Protein AF-A0A7X9EFR5-F1 (afdb_monomer)

Nearest PDB structures (foldseek):
  6dkm-assembly1_A  TM=8.939E-01  e=4.462E+00  synthetic construct
  6zke-assembly1_K  TM=6.931E-01  e=6.057E+00  Ovis aries
  8oir-assembly1_Aa  TM=6.270E-01  e=7.734E+00  Homo sapiens
  7zdp-assembly1_K  TM=6.745E-01  e=8.739E+00  Ovis aries

pLDDT: mean 78.19, std 19.86, range [37.34, 97.62]

Radius of gyration: 16.64 Å; Cα contacts (8 Å, |Δi|>4): 26; chains: 1; bounding box: 38×34×48 Å

Structure (mmCIF, N/CA/C/O backbone):
data_AF-A0A7X9EFR5-F1
#
_entry.id   AF-A0A7X9EFR5-F1
#
loop_
_atom_site.group_PDB
_atom_site.id
_atom_site.type_symbol
_atom_site.label_atom_id
_atom_site.label_alt_id
_atom_site.label_comp_id
_atom_site.label_asym_id
_atom_site.label_entity_id
_atom_site.label_seq_id
_atom_site.pdbx_PDB_ins_code
_atom_site.Cartn_x
_atom_site.Cartn_y
_atom_site.Cartn_z
_atom_site.occupancy
_atom_site.B_iso_or_equiv
_atom_site.auth_seq_id
_atom_site.auth_comp_id
_atom_site.auth_asym_id
_atom_site.auth_atom_id
_atom_site.pdbx_PDB_model_num
ATOM 1 N N . MET A 1 1 ? -0.002 -21.359 -8.359 1.00 39.03 1 MET A N 1
ATOM 2 C CA . MET A 1 1 ? -0.359 -20.374 -9.410 1.00 39.03 1 MET A CA 1
ATOM 3 C C . MET A 1 1 ? 0.636 -19.220 -9.358 1.00 39.03 1 MET A C 1
ATOM 5 O O . MET A 1 1 ? 0.913 -18.741 -8.268 1.00 39.03 1 MET A O 1
ATOM 9 N N . LYS A 1 2 ? 1.239 -18.818 -10.487 1.00 42.47 2 LYS A N 1
ATOM 10 C CA . LYS A 1 2 ? 2.204 -17.703 -10.535 1.00 42.47 2 LYS A CA 1
ATOM 11 C C . LYS A 1 2 ? 1.435 -16.379 -10.434 1.00 42.47 2 LYS A C 1
ATOM 13 O O . LYS A 1 2 ? 0.828 -15.977 -11.421 1.00 42.47 2 LYS A O 1
ATOM 18 N N . LYS A 1 3 ? 1.449 -15.710 -9.273 1.00 46.94 3 LYS A N 1
ATOM 19 C CA . LYS A 1 3 ? 0.978 -14.319 -9.170 1.00 46.94 3 LYS A CA 1
ATOM 20 C C . LYS A 1 3 ? 1.871 -13.452 -10.062 1.00 46.94 3 LYS A C 1
ATOM 22 O O . LYS A 1 3 ? 3.066 -13.307 -9.813 1.00 46.94 3 LYS A O 1
ATOM 27 N N . THR A 1 4 ? 1.322 -12.942 -11.156 1.00 51.16 4 THR A N 1
ATOM 28 C CA . THR A 1 4 ? 2.010 -11.991 -12.034 1.00 51.16 4 THR A CA 1
ATOM 29 C C . THR A 1 4 ? 2.181 -10.668 -11.292 1.00 51.16 4 THR A C 1
ATOM 31 O O . THR A 1 4 ? 1.221 -10.215 -10.681 1.00 51.16 4 THR A O 1
ATOM 34 N N . LYS A 1 5 ? 3.353 -10.016 -11.368 1.00 58.66 5 LYS A N 1
ATOM 35 C CA . LYS A 1 5 ? 3.636 -8.738 -10.668 1.00 58.66 5 LYS A CA 1
ATOM 36 C C . LYS A 1 5 ? 2.532 -7.675 -10.819 1.00 58.66 5 LYS A C 1
ATOM 38 O O . LYS A 1 5 ? 2.268 -6.955 -9.869 1.00 58.66 5 LYS A O 1
ATOM 43 N N . LYS A 1 6 ? 1.855 -7.633 -11.974 1.00 58.22 6 LYS A N 1
ATOM 44 C CA . LYS A 1 6 ? 0.705 -6.750 -12.239 1.00 58.22 6 LYS A CA 1
ATOM 45 C C . LYS A 1 6 ? -0.459 -6.956 -11.260 1.00 58.22 6 LYS A C 1
ATOM 47 O O . LYS A 1 6 ? -0.988 -5.986 -10.740 1.00 58.22 6 LYS A O 1
ATOM 52 N N . ALA A 1 7 ? -0.783 -8.214 -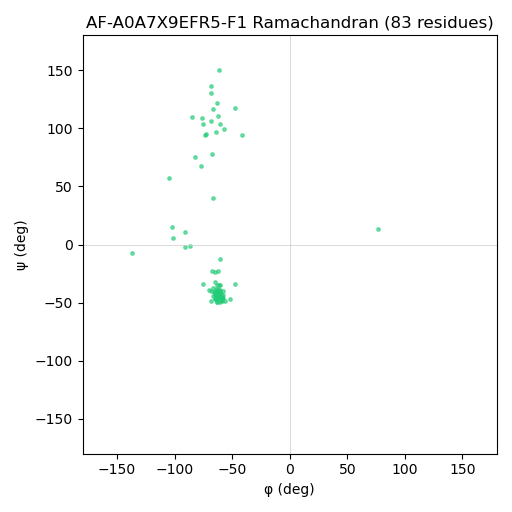10.959 1.00 65.12 7 ALA A N 1
ATOM 53 C CA . ALA A 1 7 ? -1.823 -8.558 -9.993 1.00 65.12 7 ALA A CA 1
ATOM 54 C C . ALA A 1 7 ? -1.442 -8.107 -8.574 1.00 65.12 7 ALA A C 1
ATOM 56 O O . ALA A 1 7 ? -2.308 -7.703 -7.819 1.00 65.12 7 ALA A O 1
ATOM 57 N N . GLY A 1 8 ? -0.149 -8.105 -8.224 1.00 88.25 8 GLY A N 1
ATOM 58 C CA . GLY A 1 8 ? 0.305 -7.652 -6.906 1.00 88.25 8 GLY A CA 1
ATOM 59 C C . GLY A 1 8 ? 0.139 -6.147 -6.679 1.00 88.25 8 GLY A C 1
ATOM 60 O O . GLY A 1 8 ? -0.260 -5.750 -5.591 1.00 88.25 8 GLY A O 1
ATOM 61 N N . PHE A 1 9 ? 0.415 -5.317 -7.689 1.00 91.44 9 PHE A N 1
ATOM 62 C CA . PHE A 1 9 ? 0.248 -3.864 -7.576 1.00 91.44 9 PHE A CA 1
ATOM 63 C C . PHE A 1 9 ? -1.231 -3.474 -7.474 1.00 91.44 9 PHE A C 1
ATOM 65 O O . PHE A 1 9 ? -1.606 -2.734 -6.572 1.00 91.44 9 PHE A O 1
ATOM 72 N N . GLU A 1 10 ? -2.074 -4.003 -8.367 1.00 92.69 10 GLU A N 1
ATOM 73 C CA . GLU A 1 10 ? -3.514 -3.713 -8.370 1.00 92.69 10 GLU A CA 1
ATOM 74 C C . GLU A 1 10 ? -4.204 -4.226 -7.093 1.00 92.69 10 GLU A C 1
ATOM 76 O O . GLU A 1 10 ? -5.037 -3.520 -6.532 1.00 92.69 10 GLU A O 1
ATOM 81 N N . GLU A 1 11 ? -3.812 -5.400 -6.574 1.00 94.06 11 GLU A N 1
ATOM 82 C CA . GLU A 1 11 ? -4.289 -5.912 -5.277 1.00 94.06 11 GLU A CA 1
ATOM 83 C C . GLU A 1 11 ? -3.951 -4.948 -4.124 1.00 94.06 11 GLU A C 1
ATOM 85 O O . GLU A 1 11 ? -4.826 -4.614 -3.329 1.00 94.06 11 GLU A O 1
ATOM 90 N N . LYS A 1 12 ? -2.702 -4.467 -4.049 1.00 93.81 12 LYS A N 1
ATOM 91 C CA . LYS A 1 12 ? -2.264 -3.516 -3.011 1.00 93.81 12 LYS A CA 1
ATOM 92 C C . LYS A 1 12 ? -2.936 -2.152 -3.135 1.00 93.81 12 LYS A C 1
ATOM 94 O O . LYS A 1 12 ? -3.225 -1.527 -2.119 1.00 93.81 12 LYS A O 1
ATOM 99 N N . LEU A 1 13 ? -3.154 -1.678 -4.362 1.00 95.62 13 LEU A N 1
ATOM 100 C CA . LEU A 1 13 ? -3.840 -0.413 -4.610 1.00 95.62 13 LEU A CA 1
ATO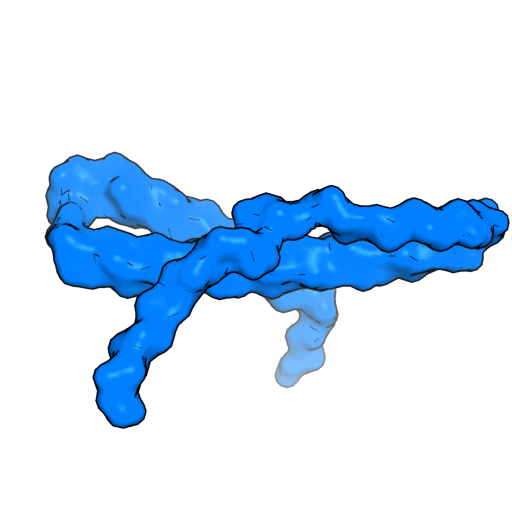M 101 C C . LEU A 1 13 ? -5.285 -0.489 -4.119 1.00 95.62 13 LEU A C 1
ATOM 103 O O . LEU A 1 13 ? -5.712 0.375 -3.361 1.00 95.62 13 LEU A O 1
ATOM 107 N N . LYS A 1 14 ? -5.987 -1.572 -4.460 1.00 96.50 14 LYS A N 1
ATOM 108 C CA . LYS A 1 14 ? -7.342 -1.820 -3.971 1.00 96.50 14 LYS A CA 1
ATOM 109 C C . LYS A 1 14 ? -7.395 -1.900 -2.444 1.00 96.50 14 LYS A C 1
ATOM 111 O O . LYS A 1 14 ? -8.282 -1.335 -1.819 1.00 96.50 14 LYS A O 1
ATOM 116 N N . GLU A 1 15 ? -6.430 -2.574 -1.823 1.00 96.06 15 GLU A N 1
ATOM 117 C CA . GLU A 1 15 ? -6.347 -2.646 -0.362 1.00 96.06 15 GLU A CA 1
ATOM 118 C C . GLU A 1 15 ? -6.144 -1.263 0.281 1.00 96.06 15 GLU A C 1
ATOM 120 O O . GLU A 1 15 ? -6.725 -0.983 1.329 1.00 96.06 15 GLU A O 1
ATOM 125 N N . LEU A 1 16 ? -5.349 -0.385 -0.341 1.00 96.75 16 LEU A N 1
ATOM 126 C CA . LEU A 1 16 ? -5.169 0.993 0.117 1.00 96.75 16 LEU A CA 1
ATOM 127 C C . LEU A 1 16 ? -6.463 1.814 -0.007 1.00 96.75 16 LEU A C 1
ATOM 129 O O . LEU A 1 16 ? -6.784 2.569 0.910 1.00 96.75 16 LEU A O 1
ATOM 133 N N . GLU A 1 17 ? -7.210 1.650 -1.100 1.00 97.31 17 GLU A N 1
ATOM 134 C CA . GLU A 1 17 ? -8.525 2.277 -1.295 1.00 97.31 17 GLU A CA 1
ATOM 135 C C . GLU A 1 17 ? -9.515 1.828 -0.209 1.00 97.31 17 GLU A C 1
ATOM 137 O O . GLU A 1 17 ? -10.111 2.665 0.464 1.00 97.31 17 GLU A O 1
ATOM 142 N N . GLU A 1 18 ? -9.602 0.522 0.059 1.00 97.62 18 GLU A N 1
ATOM 143 C CA . GLU A 1 18 ? -10.458 -0.030 1.120 1.00 97.62 18 GLU A CA 1
ATOM 144 C C . GLU A 1 18 ? -10.069 0.477 2.521 1.00 97.62 18 GLU A C 1
ATOM 146 O O . GLU A 1 18 ? -10.924 0.643 3.392 1.00 97.62 18 GLU A O 1
ATOM 151 N N . ILE A 1 19 ? -8.776 0.701 2.779 1.00 97.12 19 ILE A N 1
ATOM 152 C CA . ILE A 1 19 ? -8.306 1.307 4.035 1.00 97.12 19 ILE A CA 1
ATOM 153 C C . ILE A 1 19 ? -8.766 2.762 4.135 1.00 97.12 19 ILE A C 1
ATOM 155 O O . ILE A 1 19 ? -9.234 3.171 5.197 1.00 97.12 19 ILE A O 1
ATOM 159 N N . ALA A 1 20 ? -8.644 3.534 3.053 1.00 96.38 20 ALA A N 1
ATOM 160 C CA . ALA A 1 20 ? -9.070 4.929 3.020 1.00 96.38 20 ALA A CA 1
ATOM 161 C C . ALA A 1 20 ? -10.586 5.064 3.230 1.00 96.38 20 ALA A C 1
ATOM 163 O O . ALA A 1 20 ? -11.020 5.935 3.981 1.00 96.38 20 ALA A O 1
ATOM 164 N N . GLU A 1 21 ? -11.380 4.170 2.636 1.00 97.19 21 GLU A N 1
ATOM 165 C CA . GLU A 1 21 ? -12.826 4.099 2.862 1.00 97.19 21 GLU A CA 1
ATOM 166 C C . GLU A 1 21 ? -13.154 3.831 4.337 1.00 97.19 21 GLU A C 1
ATOM 168 O O . GLU A 1 21 ? -13.911 4.591 4.938 1.00 97.19 21 GLU A O 1
ATOM 173 N N . LYS A 1 22 ? -12.520 2.821 4.949 1.00 96.00 22 LYS A N 1
ATOM 174 C CA . LYS A 1 22 ? -12.734 2.465 6.366 1.00 96.00 22 LYS A CA 1
ATOM 175 C C . LYS A 1 22 ? -12.319 3.565 7.339 1.00 96.00 22 LYS A C 1
ATOM 177 O O . LYS A 1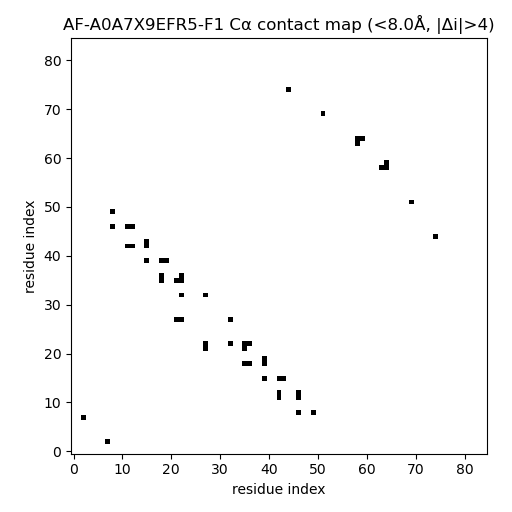 22 ? -12.938 3.722 8.386 1.00 96.00 22 LYS A O 1
ATOM 182 N N . LEU A 1 23 ? -11.267 4.320 7.021 1.00 95.94 23 LEU A N 1
ATOM 183 C CA . LEU A 1 23 ? -10.845 5.478 7.816 1.00 95.94 23 LEU A CA 1
ATOM 184 C C . LEU A 1 23 ? -11.848 6.635 7.756 1.00 95.94 23 LEU A C 1
ATOM 186 O O . LEU A 1 23 ? -11.857 7.475 8.651 1.00 95.94 23 LEU A O 1
ATOM 190 N N . ASN A 1 24 ? -12.672 6.691 6.710 1.00 93.88 24 ASN A N 1
ATOM 191 C CA . ASN A 1 24 ? -13.688 7.722 6.533 1.00 93.88 24 ASN A CA 1
ATOM 192 C C . ASN A 1 24 ? -15.051 7.321 7.129 1.00 93.88 24 ASN A C 1
ATOM 194 O O . ASN A 1 24 ? -16.001 8.104 7.083 1.00 93.88 24 ASN A O 1
ATOM 198 N N . GLU A 1 25 ? -15.171 6.107 7.675 1.00 95.50 25 GLU A N 1
ATOM 199 C CA . GLU A 1 25 ? -16.372 5.674 8.381 1.00 95.50 25 GLU A CA 1
ATOM 200 C C . GLU A 1 25 ? -16.518 6.453 9.703 1.00 95.50 25 GLU A C 1
ATOM 202 O O . GLU A 1 25 ? -15.571 6.514 10.491 1.00 95.50 25 GLU A O 1
ATOM 207 N N . PRO A 1 26 ? -17.700 7.027 9.993 1.00 91.69 26 PRO A N 1
ATOM 208 C CA . PRO A 1 26 ? -17.905 7.881 11.167 1.00 91.69 26 PRO A CA 1
ATOM 209 C C . PRO A 1 26 ? -17.744 7.143 12.504 1.00 91.69 26 PRO A C 1
ATOM 211 O O . PRO A 1 26 ? -17.437 7.776 13.512 1.00 91.69 26 PRO A O 1
ATOM 214 N N . ASP A 1 27 ? -17.922 5.820 12.506 1.00 93.94 27 ASP A N 1
ATOM 215 C CA . ASP A 1 27 ? -17.883 4.974 13.702 1.00 93.94 27 ASP A CA 1
ATOM 216 C C . ASP A 1 27 ? -16.563 4.194 13.840 1.00 93.94 27 ASP A C 1
ATOM 218 O O . ASP A 1 27 ? -16.487 3.238 14.615 1.00 93.94 27 ASP A O 1
ATOM 222 N N . CYS A 1 28 ? -15.514 4.563 13.093 1.00 93.62 28 CYS A N 1
ATOM 223 C CA . CYS A 1 28 ? -14.220 3.888 13.170 1.00 93.62 28 CYS A CA 1
ATOM 224 C C . CYS A 1 28 ? -13.565 4.128 14.548 1.00 93.62 28 CYS A C 1
ATOM 226 O O . CYS A 1 28 ? -13.242 5.274 14.877 1.00 93.62 28 CYS A O 1
ATOM 228 N N . PRO A 1 29 ? -13.329 3.085 15.373 1.00 96.19 29 PRO A N 1
ATOM 229 C CA . PRO A 1 29 ? -12.684 3.258 16.675 1.00 96.19 29 PRO A CA 1
ATOM 230 C C . PRO A 1 29 ? -11.270 3.836 16.534 1.00 96.19 29 PRO A C 1
ATOM 232 O O . PRO A 1 29 ? -10.582 3.558 15.548 1.00 96.19 29 PRO A O 1
ATOM 235 N N . LEU A 1 30 ? -10.802 4.597 17.528 1.00 92.94 30 LEU A N 1
ATOM 236 C CA . LEU A 1 30 ? -9.496 5.270 17.478 1.00 92.94 30 LEU A CA 1
ATOM 237 C C . LEU A 1 30 ? -8.342 4.280 17.284 1.00 92.94 30 LEU A C 1
ATOM 239 O O . LEU A 1 30 ? -7.517 4.458 16.391 1.00 92.94 30 LEU A O 1
ATOM 243 N N . GLU A 1 31 ? -8.305 3.210 18.076 1.00 93.62 31 GLU A N 1
ATOM 244 C CA . GLU A 1 31 ? -7.288 2.162 17.972 1.00 93.62 31 GLU A CA 1
ATOM 245 C C . GLU A 1 31 ? -7.299 1.541 16.573 1.00 93.62 31 GLU A C 1
ATOM 247 O O . GLU A 1 31 ? -6.247 1.321 15.971 1.00 93.62 31 GLU A O 1
ATOM 252 N N . LYS A 1 32 ? -8.496 1.339 16.008 1.00 93.69 32 LYS A N 1
ATOM 253 C CA . LYS A 1 32 ? -8.631 0.785 14.664 1.00 93.69 32 LYS A CA 1
ATOM 254 C C . LYS A 1 32 ? -8.166 1.759 13.586 1.00 93.69 32 LYS A C 1
ATOM 256 O O . LYS A 1 32 ? -7.520 1.341 12.627 1.00 93.69 32 LYS A O 1
ATOM 261 N N . SER A 1 33 ? -8.465 3.041 13.759 1.00 94.25 33 SER A N 1
ATOM 262 C CA . SER A 1 33 ? -8.009 4.116 12.881 1.00 94.25 33 SER A CA 1
ATOM 263 C C . SER A 1 33 ? -6.484 4.200 12.851 1.00 94.25 33 SER A C 1
ATOM 265 O O . SER A 1 33 ? -5.904 4.349 11.780 1.00 94.25 33 SER A O 1
ATOM 267 N N . LEU A 1 34 ? -5.817 4.028 13.997 1.00 95.44 34 LEU A N 1
ATOM 268 C CA . LEU A 1 34 ? -4.353 4.013 14.072 1.00 95.44 34 LEU A CA 1
ATOM 269 C C . LEU A 1 34 ? -3.748 2.817 13.321 1.00 95.44 34 LEU A C 1
ATOM 271 O O . LEU A 1 34 ? -2.847 3.011 12.506 1.00 95.44 34 LEU A O 1
ATOM 275 N N . GLU A 1 35 ? -4.283 1.607 13.521 1.00 95.31 35 GLU A N 1
ATOM 276 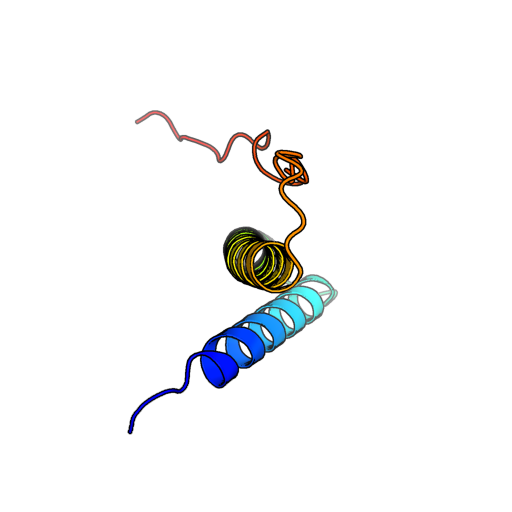C CA . GLU A 1 35 ? -3.851 0.413 12.775 1.00 95.31 35 GLU A CA 1
ATOM 277 C C . GLU A 1 35 ? -4.032 0.581 11.257 1.00 95.31 35 GLU A C 1
ATOM 279 O O . GLU A 1 35 ? -3.150 0.246 10.462 1.00 95.31 35 GLU A O 1
ATOM 284 N N . LEU A 1 36 ? -5.201 1.082 10.842 1.00 96.12 36 LEU A N 1
ATOM 285 C CA . LEU A 1 36 ? -5.530 1.311 9.437 1.00 96.12 36 LEU A CA 1
ATOM 286 C C . LEU A 1 36 ? -4.622 2.378 8.824 1.00 96.12 36 LEU A C 1
ATOM 288 O O . LEU A 1 36 ? -4.137 2.191 7.709 1.00 96.12 36 LEU A O 1
ATOM 292 N N . PHE A 1 37 ? -4.344 3.456 9.555 1.00 93.38 37 PHE A N 1
ATOM 293 C CA . PHE A 1 37 ? -3.450 4.518 9.113 1.00 93.38 37 PHE A CA 1
ATOM 294 C C . PHE A 1 37 ? -2.019 4.012 8.916 1.00 93.38 37 PHE A C 1
ATOM 296 O O . PHE A 1 37 ? -1.445 4.214 7.847 1.00 93.38 37 PHE A O 1
ATOM 303 N N . GLU A 1 38 ? -1.454 3.296 9.893 1.00 94.06 38 GLU A N 1
ATOM 304 C CA . GLU A 1 38 ? -0.107 2.725 9.778 1.00 94.06 38 GLU A CA 1
ATOM 305 C C . GLU A 1 38 ? -0.007 1.781 8.572 1.00 94.06 38 GLU A C 1
ATOM 307 O O . GLU A 1 38 ? 0.915 1.877 7.751 1.00 94.06 38 GLU A O 1
ATOM 312 N N . LYS A 1 39 ? -1.003 0.905 8.409 1.00 93.19 39 LYS A N 1
ATOM 313 C CA . LYS A 1 39 ? -1.082 -0.003 7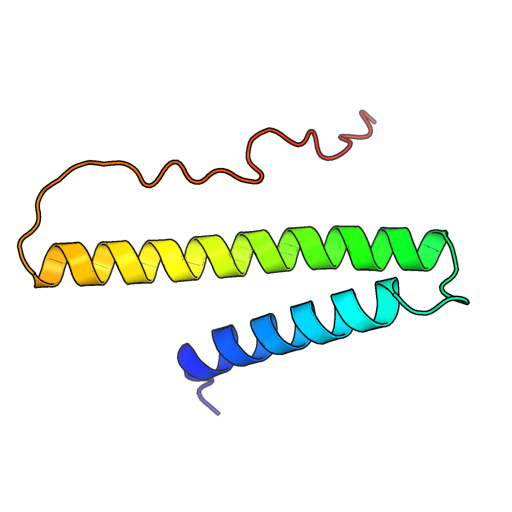.266 1.00 93.19 39 LYS A CA 1
ATOM 314 C C . LYS A 1 39 ? -1.194 0.753 5.939 1.00 93.19 39 LYS A C 1
ATOM 316 O O . LYS A 1 39 ? -0.498 0.403 4.983 1.00 93.19 39 LYS A O 1
ATOM 321 N N . GLY A 1 40 ? -2.028 1.789 5.880 1.00 94.69 40 GLY A N 1
ATOM 322 C CA . GLY A 1 40 ? -2.217 2.632 4.701 1.00 94.69 40 GLY A CA 1
ATOM 323 C C . GLY A 1 40 ? -0.939 3.370 4.300 1.00 94.69 40 GLY A C 1
ATOM 324 O O . GLY A 1 40 ? -0.559 3.354 3.129 1.00 94.69 40 GLY A O 1
ATOM 325 N N . VAL A 1 41 ? -0.210 3.934 5.267 1.00 92.12 41 VAL A N 1
ATOM 326 C CA . VAL A 1 41 ? 1.092 4.581 5.030 1.00 92.12 41 VAL A CA 1
ATOM 327 C C . VAL A 1 41 ? 2.100 3.579 4.468 1.00 92.12 41 VAL A C 1
ATOM 329 O O . VAL A 1 41 ? 2.772 3.868 3.476 1.00 92.12 41 VAL A O 1
ATOM 332 N N . ASN A 1 42 ? 2.183 2.381 5.049 1.00 89.31 42 ASN A N 1
ATOM 333 C CA . ASN A 1 42 ? 3.088 1.338 4.572 1.00 89.31 42 ASN A CA 1
ATOM 334 C C . ASN A 1 42 ? 2.751 0.874 3.144 1.00 89.31 42 ASN A C 1
ATOM 336 O O . ASN A 1 42 ? 3.655 0.745 2.316 1.00 89.31 42 ASN A O 1
ATOM 340 N N . LEU A 1 43 ? 1.469 0.666 2.826 1.00 92.81 43 LEU A N 1
ATOM 341 C CA . LEU A 1 43 ? 1.021 0.312 1.473 1.00 92.81 43 LEU A CA 1
ATOM 342 C C . LEU A 1 43 ? 1.313 1.425 0.462 1.00 92.81 43 LEU A C 1
ATOM 344 O O . LEU A 1 43 ? 1.846 1.147 -0.612 1.00 92.81 43 LEU A O 1
ATOM 348 N N . SER A 1 44 ? 1.037 2.679 0.824 1.00 89.75 44 SER A N 1
ATOM 349 C CA . SER A 1 44 ? 1.316 3.847 -0.015 1.00 89.75 44 SER A CA 1
ATOM 350 C C . SER A 1 44 ? 2.805 3.958 -0.363 1.00 89.75 44 SER A C 1
ATOM 352 O O . SER A 1 44 ? 3.163 4.098 -1.535 1.00 89.75 44 SER A O 1
ATOM 354 N N . ARG A 1 45 ? 3.698 3.768 0.623 1.00 88.25 45 ARG A N 1
ATOM 355 C CA . ARG A 1 45 ? 5.156 3.733 0.399 1.00 88.25 45 ARG A CA 1
ATOM 356 C C . ARG A 1 45 ? 5.566 2.623 -0.571 1.00 88.25 45 ARG A C 1
ATOM 358 O O . ARG A 1 45 ? 6.358 2.870 -1.478 1.00 88.25 45 ARG A O 1
ATOM 365 N N . GLN A 1 46 ? 5.021 1.416 -0.415 1.00 86.88 46 GLN A N 1
ATOM 366 C CA . GLN A 1 46 ? 5.327 0.298 -1.316 1.00 86.88 46 GLN A CA 1
ATOM 367 C C . GLN A 1 46 ? 4.865 0.569 -2.752 1.00 86.88 46 GLN A C 1
ATOM 369 O O . GLN A 1 46 ? 5.633 0.363 -3.692 1.00 86.88 46 GLN A O 1
ATOM 374 N N . LEU A 1 47 ? 3.633 1.054 -2.929 1.00 91.12 47 LEU A N 1
ATOM 375 C CA . LEU A 1 47 ? 3.085 1.400 -4.243 1.00 91.12 47 LEU A CA 1
ATOM 376 C C . LEU A 1 47 ? 3.924 2.490 -4.920 1.00 91.12 47 LEU A C 1
ATOM 378 O O . LEU A 1 47 ? 4.243 2.377 -6.104 1.00 91.12 47 LEU A O 1
ATOM 382 N N . HIS A 1 48 ? 4.347 3.503 -4.162 1.00 87.44 48 HIS A N 1
ATOM 383 C CA . HIS A 1 48 ? 5.217 4.562 -4.664 1.00 87.44 48 HIS A CA 1
ATOM 384 C C . HIS A 1 48 ? 6.583 4.020 -5.122 1.00 87.44 48 HIS A C 1
ATOM 386 O O . HIS A 1 48 ? 7.036 4.331 -6.225 1.00 87.44 48 HIS A O 1
ATOM 392 N N . GLN A 1 49 ? 7.214 3.144 -4.333 1.00 86.19 49 GLN A N 1
ATOM 393 C CA . GLN A 1 49 ? 8.474 2.490 -4.707 1.00 86.19 49 GLN A CA 1
ATOM 394 C C . GLN A 1 49 ? 8.338 1.644 -5.980 1.00 86.19 49 GLN A C 1
ATOM 396 O O . GLN A 1 49 ? 9.181 1.734 -6.876 1.00 86.19 49 GLN A O 1
ATOM 401 N N . GLU A 1 50 ? 7.278 0.838 -6.091 1.00 87.75 50 GLU A N 1
ATOM 402 C CA . GLU A 1 50 ? 7.011 0.029 -7.285 1.00 87.75 50 GLU A CA 1
ATOM 403 C C . GLU A 1 50 ? 6.792 0.908 -8.526 1.00 87.75 50 GLU A C 1
ATOM 405 O O . GLU A 1 50 ? 7.346 0.629 -9.597 1.00 87.75 50 GLU A O 1
ATOM 410 N N . LEU A 1 51 ? 6.055 2.014 -8.378 1.00 89.25 51 LEU A N 1
ATOM 411 C CA . LEU A 1 51 ? 5.834 2.980 -9.450 1.00 89.25 51 LEU A CA 1
ATOM 412 C C . LEU A 1 51 ? 7.141 3.662 -9.872 1.00 89.25 51 LEU A C 1
ATOM 414 O O . LEU A 1 51 ? 7.411 3.774 -11.068 1.00 89.25 51 LEU A O 1
ATOM 418 N N . ASN A 1 52 ? 7.990 4.065 -8.925 1.00 84.69 52 ASN A N 1
ATOM 419 C CA . ASN A 1 52 ? 9.286 4.676 -9.226 1.00 84.69 52 ASN A CA 1
ATOM 420 C C . ASN A 1 52 ? 10.216 3.708 -9.961 1.00 84.69 52 ASN A C 1
ATOM 422 O O . ASN A 1 52 ? 10.857 4.091 -10.939 1.00 84.69 52 ASN A O 1
ATOM 426 N N . GLN A 1 53 ? 10.235 2.430 -9.578 1.00 85.31 53 GLN A N 1
ATOM 427 C CA . GLN A 1 53 ? 10.969 1.404 -10.324 1.00 85.31 53 GLN A CA 1
ATOM 428 C C . GLN A 1 53 ? 10.449 1.256 -11.761 1.00 85.31 53 GLN A C 1
ATOM 430 O O . GLN A 1 53 ? 11.246 1.118 -12.695 1.00 85.31 53 GLN A O 1
ATOM 435 N N . ALA A 1 54 ? 9.129 1.309 -11.960 1.00 87.56 54 ALA A N 1
ATOM 436 C CA . ALA A 1 54 ? 8.533 1.285 -13.292 1.00 87.56 54 ALA A CA 1
ATOM 437 C C . ALA A 1 54 ? 8.920 2.529 -14.111 1.00 87.56 54 ALA A C 1
ATOM 439 O O . ALA A 1 54 ? 9.376 2.379 -15.247 1.00 87.56 54 ALA A O 1
ATOM 440 N N . LYS A 1 55 ? 8.836 3.733 -13.523 1.00 85.38 55 LYS A N 1
ATOM 441 C CA . LYS A 1 55 ? 9.268 5.001 -14.139 1.00 85.38 55 LYS A CA 1
ATOM 442 C C . LYS A 1 55 ? 10.738 4.934 -14.574 1.00 85.38 55 LYS A C 1
ATOM 444 O O . LYS A 1 55 ? 11.047 5.221 -15.727 1.00 85.38 55 LYS A O 1
ATOM 449 N N . LEU A 1 56 ? 11.637 4.476 -13.698 1.00 86.94 56 LEU A N 1
ATOM 450 C CA . LEU A 1 56 ? 13.065 4.310 -14.007 1.00 86.94 56 LEU A CA 1
ATOM 451 C C . LEU A 1 56 ? 13.302 3.334 -15.161 1.00 86.94 56 LEU A C 1
ATOM 453 O O . LEU A 1 56 ? 14.170 3.557 -16.004 1.00 86.94 56 LEU A O 1
ATOM 457 N N . ARG A 1 57 ? 12.536 2.240 -15.217 1.00 86.94 57 ARG A N 1
ATOM 458 C CA . ARG A 1 57 ? 12.626 1.287 -16.324 1.00 86.94 57 ARG A CA 1
ATOM 459 C C . ARG A 1 57 ? 12.184 1.915 -17.644 1.00 86.94 57 ARG A C 1
ATOM 461 O O . ARG A 1 57 ? 12.836 1.665 -18.651 1.00 86.94 57 ARG A O 1
ATOM 468 N N . VAL A 1 58 ? 11.118 2.716 -17.642 1.00 88.94 58 VAL A N 1
ATOM 469 C CA . VAL A 1 58 ? 10.656 3.446 -18.833 1.00 88.94 58 VAL A CA 1
ATOM 470 C C . VAL A 1 58 ? 11.711 4.450 -19.292 1.00 88.94 58 VAL A C 1
ATOM 472 O O . VAL A 1 58 ? 12.100 4.380 -20.453 1.00 88.94 58 VAL A O 1
ATOM 475 N N . LYS A 1 59 ? 12.253 5.284 -18.390 1.00 84.94 59 LYS A N 1
ATOM 476 C CA . LYS A 1 59 ? 13.335 6.245 -18.696 1.00 84.94 59 LYS A CA 1
ATOM 477 C C . LYS A 1 59 ? 14.528 5.579 -19.394 1.00 84.94 59 LYS A C 1
ATOM 479 O O . LYS A 1 59 ? 14.964 6.017 -20.455 1.00 84.94 59 LYS A O 1
ATOM 484 N N . LYS A 1 60 ? 14.984 4.437 -18.863 1.00 87.31 60 LYS A N 1
ATOM 485 C CA . LYS A 1 60 ? 16.065 3.641 -19.474 1.00 87.31 60 LYS A CA 1
ATOM 486 C C . LYS A 1 60 ? 15.735 3.144 -20.885 1.00 87.31 60 LYS A C 1
ATOM 488 O O . LYS A 1 60 ? 16.639 3.029 -21.702 1.00 87.31 60 LYS A O 1
ATOM 493 N N . LEU A 1 61 ? 14.473 2.814 -21.166 1.00 89.12 61 LEU A N 1
ATOM 494 C CA . LEU A 1 61 ? 14.048 2.331 -22.485 1.00 89.12 61 LEU A CA 1
ATOM 495 C C . LEU A 1 61 ? 13.969 3.451 -23.527 1.00 89.12 61 LEU A C 1
ATOM 497 O O . LEU A 1 61 ? 14.252 3.197 -24.693 1.00 89.12 61 LEU A O 1
ATOM 501 N N . ILE A 1 62 ? 13.596 4.665 -23.117 1.00 89.25 62 ILE A N 1
ATOM 502 C CA . ILE A 1 62 ? 13.489 5.830 -24.011 1.00 89.25 62 ILE A CA 1
ATOM 503 C C . ILE A 1 62 ? 14.818 6.581 -24.187 1.00 89.25 62 ILE A C 1
ATOM 505 O O . ILE A 1 62 ? 14.884 7.523 -24.968 1.00 89.25 62 ILE A O 1
ATOM 509 N N . GLY A 1 63 ? 15.890 6.139 -23.516 1.00 80.88 63 GLY A N 1
ATOM 510 C CA . GLY A 1 63 ? 17.229 6.719 -23.649 1.00 80.88 63 GLY A CA 1
ATOM 511 C C . GLY A 1 63 ? 17.414 8.049 -22.914 1.00 80.88 63 GLY A C 1
ATOM 512 O O . GLY A 1 63 ? 18.414 8.728 -23.136 1.00 80.88 63 GLY A O 1
ATOM 513 N N . GLU A 1 64 ? 16.481 8.412 -22.031 1.00 76.81 64 GLU A N 1
ATOM 514 C CA . GLU A 1 64 ? 16.613 9.571 -21.150 1.00 76.81 64 GLU A CA 1
ATOM 515 C C . GLU A 1 64 ? 17.579 9.222 -20.007 1.00 76.81 64 GLU A C 1
ATOM 517 O O . GLU A 1 64 ? 17.271 8.410 -19.131 1.00 76.81 64 GLU A O 1
ATOM 522 N N . ASN A 1 65 ? 18.773 9.820 -20.046 1.00 60.28 65 ASN A N 1
ATOM 523 C CA . ASN A 1 65 ? 19.832 9.658 -19.043 1.00 60.28 65 ASN A CA 1
ATOM 524 C C . ASN A 1 65 ? 19.756 10.690 -17.909 1.00 60.28 65 ASN A C 1
ATOM 526 O O . ASN A 1 65 ? 20.694 10.779 -17.117 1.00 60.28 65 ASN A O 1
ATOM 530 N N . ASP A 1 66 ? 18.667 11.455 -17.809 1.00 57.97 66 ASP A N 1
ATOM 531 C CA . ASP A 1 66 ? 18.548 12.462 -16.763 1.00 57.97 66 ASP A CA 1
ATOM 532 C C . ASP A 1 66 ? 18.432 11.789 -15.393 1.00 57.97 66 ASP A C 1
ATOM 534 O O . ASP A 1 66 ? 17.408 11.212 -15.006 1.00 57.97 66 ASP A O 1
ATOM 538 N N . THR A 1 67 ? 19.544 11.891 -14.663 1.00 52.78 67 THR A N 1
ATOM 539 C CA . THR A 1 67 ? 19.757 11.599 -13.243 1.00 52.78 67 THR A CA 1
ATOM 540 C C . THR A 1 67 ? 18.981 12.563 -12.346 1.00 52.78 67 THR A C 1
ATOM 542 O O . THR A 1 67 ? 19.480 13.006 -11.316 1.00 52.78 67 THR A O 1
ATOM 545 N N . GLU A 1 68 ? 17.752 12.903 -12.717 1.00 54.88 68 GLU A N 1
ATOM 546 C CA . GLU A 1 68 ? 16.806 13.443 -11.756 1.00 54.88 68 GLU A CA 1
ATOM 547 C C . GLU A 1 68 ? 16.379 12.250 -10.892 1.00 54.88 68 GLU A C 1
ATOM 549 O O . GLU A 1 68 ? 15.517 11.445 -11.275 1.00 54.88 68 GLU A O 1
ATOM 554 N N . GLU A 1 69 ? 17.060 12.076 -9.753 1.00 56.00 69 GLU A N 1
ATOM 555 C CA . GLU A 1 69 ? 16.519 11.293 -8.646 1.00 56.00 69 GLU A CA 1
ATOM 556 C C . GLU A 1 69 ? 15.087 11.783 -8.440 1.00 56.00 69 GLU A C 1
ATOM 558 O O . GLU A 1 69 ? 14.866 12.965 -8.178 1.00 56.00 69 GLU A O 1
ATOM 563 N N . LEU A 1 70 ? 14.109 10.894 -8.626 1.00 52.62 70 LEU A N 1
ATOM 564 C CA . LEU A 1 70 ? 12.710 11.181 -8.333 1.00 52.62 70 LEU A CA 1
ATOM 565 C C . LEU A 1 70 ? 12.582 11.341 -6.814 1.00 52.62 70 LEU A C 1
ATOM 567 O O . LEU A 1 70 ? 12.162 10.417 -6.127 1.00 52.62 70 LEU A O 1
ATOM 571 N N . LYS A 1 71 ? 12.996 12.500 -6.296 1.00 54.81 71 LYS A N 1
ATOM 572 C CA . LYS A 1 71 ? 12.786 12.942 -4.919 1.00 54.81 71 LYS A CA 1
ATOM 573 C C . LYS A 1 71 ? 11.344 13.411 -4.796 1.00 54.81 71 LYS A C 1
ATOM 575 O O . LYS A 1 71 ? 11.072 14.597 -4.656 1.00 54.81 71 LYS A O 1
ATOM 580 N N . GLU A 1 72 ? 10.410 12.477 -4.898 1.00 56.97 72 GLU A N 1
ATOM 581 C CA . GLU A 1 72 ? 9.024 12.698 -4.480 1.00 56.97 72 GLU A CA 1
ATOM 582 C C . GLU A 1 72 ? 8.796 11.974 -3.165 1.00 56.97 72 GLU A C 1
ATOM 584 O O . GLU A 1 72 ? 7.933 11.113 -3.010 1.00 56.97 72 GLU A O 1
ATOM 589 N N . ASP A 1 73 ? 9.617 12.336 -2.194 1.00 52.56 73 ASP A N 1
ATOM 590 C CA . ASP A 1 73 ? 9.582 11.732 -0.887 1.00 52.56 73 ASP A CA 1
ATOM 591 C C . ASP A 1 73 ? 8.487 12.383 -0.040 1.00 52.56 73 ASP A C 1
ATOM 593 O O . ASP A 1 73 ? 8.721 13.174 0.872 1.00 52.56 73 ASP A O 1
ATOM 597 N N . LEU A 1 74 ? 7.239 12.019 -0.355 1.00 55.00 74 LEU A N 1
ATOM 598 C CA . LEU A 1 74 ? 6.060 12.358 0.445 1.00 55.00 74 LEU A CA 1
ATOM 599 C C . LEU A 1 74 ? 6.149 11.780 1.875 1.00 55.00 74 LEU A C 1
ATOM 601 O O . LEU A 1 74 ? 5.356 12.157 2.735 1.00 55.00 74 LEU A O 1
ATOM 605 N N . PHE A 1 75 ? 7.094 10.861 2.137 1.00 56.75 75 PHE A N 1
ATOM 606 C CA . PHE A 1 75 ? 7.155 10.079 3.371 1.00 56.75 75 PHE A CA 1
ATOM 607 C C . PHE A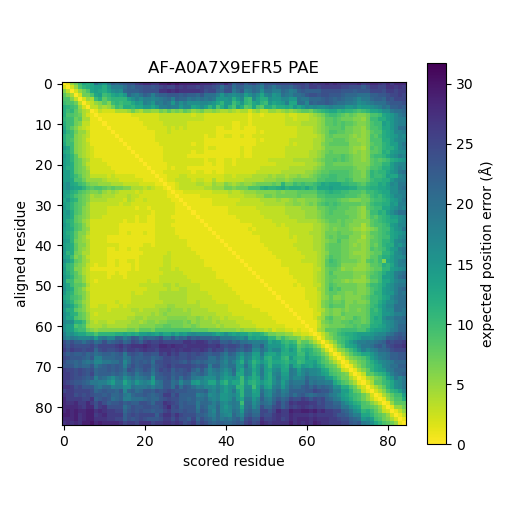 1 75 ? 8.548 9.900 4.024 1.00 56.75 75 PHE A C 1
ATOM 609 O O . PHE A 1 75 ? 8.569 9.394 5.149 1.00 56.75 75 PHE A O 1
ATOM 616 N N . GLU A 1 76 ? 9.686 10.301 3.429 1.00 52.03 76 GLU A N 1
ATOM 617 C CA . GLU A 1 76 ? 11.023 10.142 4.070 1.00 52.03 76 GLU A CA 1
ATOM 618 C C . GLU A 1 76 ? 11.172 10.918 5.389 1.00 52.03 76 GLU A C 1
ATOM 620 O O . GLU A 1 76 ? 11.972 10.534 6.236 1.00 52.03 76 GLU A O 1
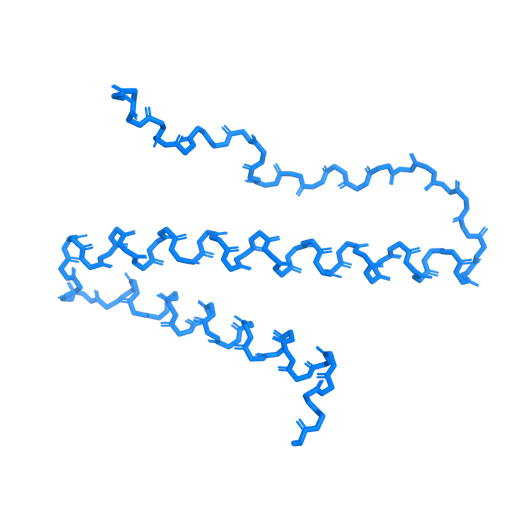ATOM 625 N N . ASN A 1 77 ? 10.374 11.969 5.606 1.00 50.47 77 ASN A N 1
ATOM 626 C CA . ASN A 1 77 ? 10.506 12.854 6.770 1.00 50.47 77 ASN A CA 1
ATOM 627 C C . ASN A 1 77 ? 9.493 12.605 7.896 1.00 50.47 77 ASN A C 1
ATOM 629 O O . ASN A 1 77 ? 9.457 13.376 8.852 1.00 50.47 77 ASN A O 1
ATOM 633 N N . ALA A 1 78 ? 8.660 11.563 7.819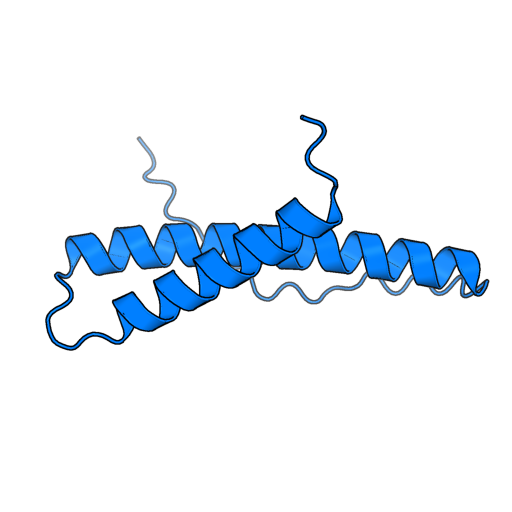 1.00 48.44 78 ALA A N 1
ATOM 634 C CA . ALA A 1 78 ? 7.778 11.229 8.935 1.00 48.44 78 ALA A CA 1
ATOM 635 C C . ALA A 1 78 ? 8.544 10.346 9.938 1.00 48.44 78 ALA A C 1
ATOM 637 O O . ALA A 1 78 ? 8.813 9.184 9.601 1.00 48.44 78 ALA A O 1
ATOM 638 N N . PRO A 1 79 ? 8.899 10.839 11.145 1.00 46.47 79 PRO A N 1
ATOM 639 C CA . PRO A 1 79 ? 9.390 9.973 12.204 1.00 46.47 79 PRO A CA 1
ATOM 640 C C . PRO A 1 79 ? 8.279 8.975 12.527 1.00 46.47 79 PRO A C 1
ATOM 642 O O . PRO A 1 79 ? 7.276 9.308 13.153 1.00 46.47 79 PRO A O 1
ATOM 645 N N . ILE A 1 80 ? 8.441 7.740 12.053 1.00 50.12 80 ILE A N 1
ATOM 646 C CA . ILE A 1 80 ? 7.699 6.612 12.603 1.00 50.12 80 ILE A CA 1
ATOM 647 C C . ILE A 1 80 ? 8.176 6.548 14.041 1.00 50.12 80 ILE A C 1
ATOM 649 O O . ILE A 1 80 ? 9.387 6.479 14.254 1.00 50.12 80 ILE A O 1
ATOM 653 N N . ASN A 1 81 ? 7.247 6.658 14.983 1.00 50.22 81 ASN A N 1
ATOM 654 C CA . ASN A 1 81 ? 7.472 6.476 16.405 1.00 50.22 81 ASN A CA 1
ATOM 655 C C . ASN A 1 81 ? 8.402 5.268 16.623 1.00 50.22 81 ASN A C 1
ATOM 657 O O . ASN A 1 81 ? 7.950 4.125 16.642 1.00 50.22 81 ASN A O 1
ATOM 661 N N . LYS A 1 82 ? 9.714 5.515 16.731 1.00 41.00 82 LYS A N 1
ATOM 662 C CA . LYS A 1 82 ? 10.595 4.619 17.453 1.00 41.00 82 LYS A CA 1
ATOM 663 C C . LYS A 1 82 ? 10.213 4.904 18.888 1.00 41.00 82 LYS A C 1
ATOM 665 O O . LYS A 1 82 ? 10.636 5.904 19.456 1.00 41.00 82 LYS A O 1
ATOM 670 N N . SER A 1 83 ? 9.311 4.084 19.409 1.00 37.97 83 SER A N 1
ATOM 671 C CA . SER A 1 83 ? 9.290 3.841 20.840 1.00 37.97 83 SER A CA 1
ATOM 672 C C . SER A 1 83 ? 10.696 3.331 21.134 1.00 37.97 83 SER A C 1
ATOM 674 O O . SER A 1 83 ? 11.047 2.219 20.747 1.00 37.97 83 SER A O 1
ATOM 676 N N . ASP A 1 84 ? 11.540 4.230 21.629 1.00 40.69 84 ASP A 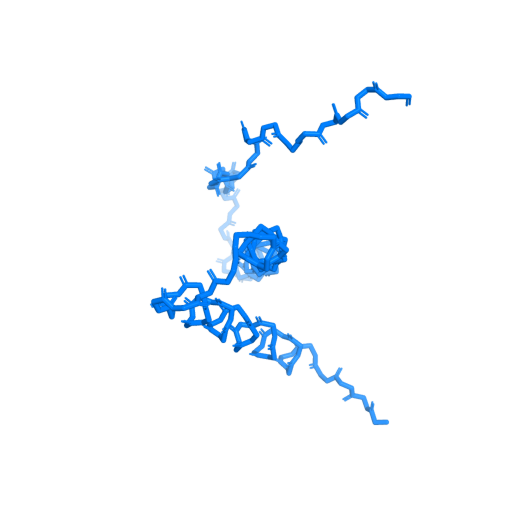N 1
ATOM 677 C CA . ASP A 1 84 ? 12.812 3.880 22.229 1.00 40.69 84 ASP A CA 1
ATOM 678 C C . ASP A 1 84 ? 12.472 3.059 23.483 1.00 40.69 84 ASP A C 1
ATOM 680 O O . ASP A 1 84 ? 12.121 3.629 24.514 1.00 40.69 84 ASP A O 1
ATOM 684 N N . ASP A 1 85 ? 12.517 1.733 23.346 1.00 37.34 85 ASP A N 1
ATOM 685 C CA . ASP A 1 85 ? 12.719 0.758 24.424 1.00 37.34 85 ASP A CA 1
ATOM 686 C C . ASP A 1 85 ? 13.930 -0.119 24.061 1.00 37.34 85 ASP A C 1
ATOM 688 O O . ASP A 1 85 ? 14.008 -0.587 22.896 1.00 37.34 85 ASP A O 1
#

Mean predicted aligned error: 9.71 Å

Secondary structure (DSSP, 8-state):
----HHHHHHHHHHHHHHHHHHHT-TT--HHHHHHHHHHHHHHHHHHHHHHHHHHHHHHHHHT----------SSTT--------

Solvent-accessible surface area (backbone atoms only — not comparable to full-atom values): 5284 Å² total; per-residue (Å²): 133,84,81,51,71,69,58,55,54,55,53,49,51,53,51,39,53,55,38,54,53,52,65,68,41,93,81,54,50,69,74,56,42,51,54,41,47,56,52,37,54,54,45,52,52,50,54,51,52,54,48,50,53,51,51,53,53,50,35,61,74,74,66,55,78,75,80,69,73,84,82,74,67,89,60,82,81,62,82,70,84,72,77,88,122

Foldseek 3Di:
DDDDVVNVLVVLVVLLVVLVVLLPDPPQDPVNNVVSVVSNVVSVVVNVVVVVVVVVVVCVVVVNPPPPPPPPCPDPPDPPPPPPD

Sequence (85 aa):
MKKTKKAGFEEKLKELEEIAEKLNEPDCPLEKSLELFEKGVNLSRQLHQELNQAKLRVKKLIGENDTEELKEDLFENAPINKSDD